Protein AF-A0A3C0CRK2-F1 (afdb_monomer_lite)

Secondary structure (DSSP, 8-state):
-HHHHHHHTT-------TTTHHHHHHHSSS--SEEEE-GGGHHHHHHHS-TTSEEEEHHHHHHHHHS-HHHHHHHHHHGGG--TT-------S-S---

Structure (mmCIF, N/CA/C/O backbone):
data_AF-A0A3C0CRK2-F1
#
_entry.id   AF-A0A3C0CRK2-F1
#
loop_
_atom_site.group_PDB
_atom_site.id
_atom_site.type_symbol
_atom_site.label_atom_id
_atom_site.label_alt_id
_atom_site.label_comp_id
_atom_site.label_asym_id
_atom_site.label_entity_id
_atom_site.label_seq_id
_atom_site.pdbx_PDB_ins_code
_atom_site.Cartn_x
_atom_site.Cartn_y
_atom_site.Cartn_z
_atom_site.occupancy
_atom_site.B_iso_or_equiv
_atom_site.auth_seq_id
_atom_site.auth_comp_id
_atom_site.auth_asym_id
_atom_site.auth_atom_id
_atom_site.pdbx_PDB_model_num
ATOM 1 N N . MET A 1 1 ? 11.396 -8.500 2.018 1.00 82.3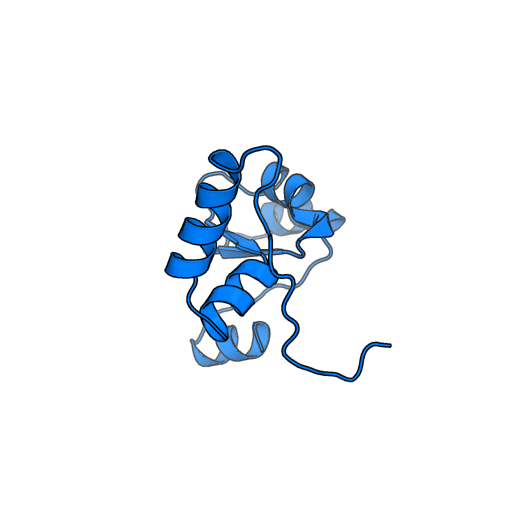1 1 MET A N 1
ATOM 2 C CA . MET A 1 1 ? 10.215 -9.313 1.653 1.00 82.31 1 MET A CA 1
ATOM 3 C C . MET A 1 1 ? 9.693 -8.944 0.276 1.00 82.31 1 MET A C 1
ATOM 5 O O . MET A 1 1 ? 9.848 -9.763 -0.606 1.00 82.31 1 MET A O 1
ATOM 9 N N . THR A 1 2 ? 9.191 -7.728 0.046 1.00 95.12 2 THR A N 1
ATOM 10 C CA . THR A 1 2 ? 8.527 -7.347 -1.219 1.00 95.12 2 THR A CA 1
ATOM 11 C C . THR A 1 2 ? 9.343 -7.611 -2.489 1.00 95.12 2 THR A C 1
ATOM 13 O O . THR A 1 2 ? 8.834 -8.219 -3.418 1.00 95.12 2 THR A O 1
ATOM 16 N N . LEU A 1 3 ? 10.623 -7.218 -2.529 1.00 96.88 3 LEU A N 1
ATOM 17 C CA . LEU A 1 3 ? 11.470 -7.480 -3.703 1.00 96.88 3 LEU A CA 1
ATOM 18 C C . LEU A 1 3 ? 11.711 -8.972 -3.929 1.00 96.88 3 LEU A C 1
ATOM 20 O O . LEU A 1 3 ? 11.695 -9.426 -5.064 1.00 96.88 3 LEU A O 1
ATOM 24 N N . ARG A 1 4 ? 11.922 -9.736 -2.852 1.00 97.00 4 ARG A N 1
ATOM 25 C CA . ARG A 1 4 ? 12.131 -11.181 -2.957 1.00 97.00 4 ARG A CA 1
ATOM 26 C C . ARG A 1 4 ? 10.864 -11.883 -3.439 1.00 97.00 4 ARG A C 1
ATOM 28 O O . ARG A 1 4 ? 10.958 -12.677 -4.358 1.00 97.00 4 ARG A O 1
ATOM 35 N N . ASP A 1 5 ? 9.713 -11.522 -2.881 1.00 96.06 5 ASP A N 1
ATOM 36 C CA . ASP A 1 5 ? 8.406 -12.060 -3.270 1.00 96.06 5 ASP A CA 1
ATOM 37 C C . ASP A 1 5 ? 8.086 -11.778 -4.749 1.00 96.06 5 ASP A C 1
ATOM 39 O O . ASP A 1 5 ? 7.614 -12.656 -5.468 1.00 96.06 5 ASP A O 1
ATOM 43 N N . ALA A 1 6 ? 8.444 -10.590 -5.253 1.00 97.44 6 ALA A N 1
ATOM 44 C CA . ALA A 1 6 ? 8.354 -10.287 -6.680 1.00 97.44 6 ALA A CA 1
ATOM 45 C C . ALA A 1 6 ? 9.231 -11.230 -7.527 1.00 97.44 6 ALA A C 1
ATOM 47 O O . ALA A 1 6 ? 8.752 -11.797 -8.508 1.00 97.44 6 ALA A O 1
ATOM 48 N N . LEU A 1 7 ? 10.491 -11.442 -7.130 1.00 97.69 7 LEU A N 1
ATOM 49 C CA . LEU A 1 7 ? 11.406 -12.347 -7.835 1.00 97.69 7 LEU A CA 1
ATOM 50 C C . LEU A 1 7 ? 10.945 -13.811 -7.773 1.00 97.69 7 LEU A C 1
ATOM 52 O O . LEU A 1 7 ? 11.031 -14.510 -8.779 1.00 97.69 7 LEU A O 1
ATOM 56 N N . ASP A 1 8 ? 10.407 -14.257 -6.635 1.00 97.69 8 ASP A N 1
ATOM 57 C CA . ASP A 1 8 ? 9.838 -15.602 -6.457 1.00 97.69 8 ASP A CA 1
ATOM 58 C C . ASP A 1 8 ? 8.658 -15.869 -7.395 1.00 97.69 8 ASP A C 1
ATOM 60 O O . ASP A 1 8 ? 8.441 -17.000 -7.825 1.00 97.69 8 ASP A O 1
ATOM 64 N N . ASN A 1 9 ? 7.937 -14.814 -7.771 1.00 97.19 9 ASN A N 1
ATOM 65 C CA . ASN A 1 9 ? 6.835 -14.864 -8.725 1.00 97.19 9 ASN A CA 1
ATOM 66 C C . ASN A 1 9 ? 7.263 -14.489 -10.157 1.00 97.19 9 ASN A C 1
ATOM 68 O O . ASN A 1 9 ? 6.420 -14.132 -10.980 1.00 97.19 9 ASN A O 1
ATOM 72 N N . ASN A 1 10 ? 8.563 -14.579 -10.472 1.00 97.12 10 ASN A N 1
ATOM 73 C CA . ASN A 1 10 ? 9.142 -14.272 -11.786 1.00 97.12 10 ASN A CA 1
ATOM 74 C C . ASN A 1 10 ? 8.805 -12.857 -12.301 1.00 97.12 10 ASN A C 1
ATOM 76 O O . ASN A 1 10 ? 8.722 -12.629 -13.510 1.00 97.12 10 ASN A O 1
ATOM 80 N N . ALA A 1 11 ? 8.598 -11.901 -11.393 1.00 97.06 11 ALA A N 1
ATOM 81 C CA . ALA A 1 11 ? 8.350 -10.509 -11.735 1.00 97.06 11 ALA A CA 1
ATOM 82 C C . ALA A 1 11 ? 9.649 -9.694 -11.743 1.00 97.06 11 ALA A C 1
ATOM 84 O O . ALA A 1 11 ? 10.591 -9.953 -10.993 1.00 97.06 11 ALA A O 1
ATOM 85 N N . CYS A 1 12 ? 9.675 -8.645 -12.563 1.00 95.50 12 CYS A N 1
ATOM 86 C CA . CYS A 1 12 ? 10.701 -7.612 -12.484 1.00 95.50 12 CYS A CA 1
ATOM 87 C C . CYS A 1 12 ? 10.287 -6.554 -11.457 1.00 95.50 12 CYS A C 1
ATOM 89 O O . CYS A 1 12 ? 9.140 -6.105 -11.454 1.00 95.50 12 CYS A O 1
ATOM 91 N N . ALA A 1 13 ? 11.230 -6.117 -10.624 1.00 96.50 13 ALA A N 1
ATOM 92 C CA . ALA A 1 13 ? 11.016 -5.038 -9.670 1.00 96.50 13 ALA A CA 1
ATOM 93 C C . ALA A 1 13 ? 12.007 -3.898 -9.920 1.00 96.50 13 ALA A C 1
ATOM 95 O O . ALA A 1 13 ? 13.199 -4.132 -10.110 1.00 96.50 13 ALA A O 1
ATOM 96 N N . LEU A 1 14 ? 11.502 -2.666 -9.887 1.00 96.81 14 LEU A N 1
ATOM 97 C CA . LEU A 1 14 ? 12.292 -1.443 -9.962 1.00 96.81 14 LEU A CA 1
ATOM 98 C C . LEU A 1 14 ? 12.113 -0.670 -8.655 1.00 96.81 14 LEU A C 1
ATOM 100 O O . LEU A 1 14 ? 10.987 -0.463 -8.207 1.00 96.81 14 LEU A O 1
ATOM 104 N N . VAL A 1 15 ? 13.222 -0.246 -8.052 1.00 97.62 15 VAL A N 1
ATOM 105 C CA . VAL A 1 15 ? 13.226 0.549 -6.819 1.00 97.62 15 VAL A CA 1
ATOM 106 C C . VAL A 1 15 ? 13.734 1.939 -7.142 1.00 97.62 15 VAL A C 1
ATOM 108 O O . VAL A 1 15 ? 14.821 2.092 -7.694 1.00 97.62 15 VAL A O 1
ATOM 111 N N . VAL A 1 16 ? 12.950 2.946 -6.778 1.00 97.38 16 VAL A N 1
ATOM 112 C CA . VAL A 1 16 ? 13.269 4.359 -6.980 1.00 97.38 16 VAL A CA 1
ATOM 113 C C . VAL A 1 16 ? 12.857 5.153 -5.750 1.00 97.38 16 VAL A C 1
ATOM 115 O O . VAL A 1 16 ? 12.004 4.710 -4.980 1.00 97.38 16 VAL A O 1
ATOM 118 N N . LYS A 1 17 ? 13.458 6.329 -5.565 1.00 97.69 17 LYS A N 1
ATOM 119 C CA . LYS A 1 17 ? 12.925 7.315 -4.623 1.00 97.69 17 LYS A CA 1
ATOM 120 C C . LYS A 1 17 ? 11.627 7.910 -5.167 1.00 97.69 17 LYS A C 1
ATOM 122 O O . LYS A 1 17 ? 11.416 7.958 -6.380 1.00 97.69 17 LYS A O 1
ATOM 127 N N . GLU A 1 18 ? 10.771 8.389 -4.276 1.00 96.25 18 GLU A N 1
ATOM 128 C CA . GLU A 1 18 ? 9.458 8.942 -4.607 1.00 96.25 18 GLU A CA 1
ATOM 129 C C . GLU A 1 18 ? 9.530 10.182 -5.511 1.00 96.25 18 GLU A C 1
ATOM 131 O O . GLU A 1 18 ? 8.594 10.460 -6.249 1.00 96.25 18 GLU A O 1
ATOM 136 N N . ASP A 1 19 ? 10.634 10.930 -5.488 1.00 96.94 19 ASP A N 1
ATOM 137 C CA . ASP A 1 19 ? 10.900 12.054 -6.394 1.00 96.94 19 ASP A CA 1
ATOM 138 C C . ASP A 1 19 ? 11.393 11.634 -7.787 1.00 96.94 19 ASP A C 1
ATOM 140 O O . ASP A 1 19 ? 11.355 12.441 -8.713 1.00 96.94 19 ASP A O 1
ATOM 144 N N . GLN A 1 20 ? 11.812 10.379 -7.953 1.00 98.00 20 GLN A N 1
ATOM 145 C CA . GLN A 1 20 ? 12.280 9.826 -9.224 1.00 98.00 20 GLN A CA 1
ATOM 146 C C . GLN A 1 20 ? 11.212 8.989 -9.941 1.00 98.00 20 GLN A C 1
ATOM 148 O O . GLN A 1 20 ? 11.431 8.581 -11.082 1.00 98.00 20 GLN A O 1
ATOM 153 N N . LEU A 1 21 ? 10.050 8.746 -9.320 1.00 97.94 21 LEU A N 1
ATOM 154 C CA . LEU A 1 21 ? 8.989 7.902 -9.883 1.00 97.94 21 LEU A CA 1
ATOM 155 C C . LEU A 1 21 ? 8.546 8.373 -11.271 1.00 97.94 21 LEU A C 1
ATOM 157 O O . LEU A 1 21 ? 8.506 7.577 -12.205 1.00 97.94 21 LEU A O 1
ATOM 161 N N . LYS A 1 22 ? 8.268 9.669 -11.429 1.00 96.81 22 LYS A N 1
ATOM 162 C CA . LYS A 1 22 ? 7.827 10.239 -12.707 1.00 96.81 22 LYS A CA 1
ATOM 163 C C . LYS A 1 22 ? 8.835 10.015 -13.836 1.00 96.81 22 LYS A C 1
ATOM 165 O O . LYS A 1 22 ? 8.447 9.661 -14.947 1.00 96.81 22 LYS A O 1
ATOM 170 N N . LEU A 1 23 ? 10.123 10.200 -13.544 1.00 97.50 23 LEU A N 1
ATOM 171 C CA . LEU A 1 23 ? 11.207 9.948 -14.497 1.00 97.50 23 LEU A CA 1
ATOM 172 C C . LEU A 1 23 ? 11.343 8.450 -14.805 1.00 97.50 23 LEU A C 1
ATOM 174 O O . LEU A 1 23 ? 11.551 8.059 -15.951 1.00 97.50 23 LEU A O 1
ATOM 178 N N . ALA A 1 24 ? 11.206 7.594 -13.796 1.00 97.12 24 ALA A N 1
ATOM 179 C CA . ALA A 1 24 ? 11.249 6.150 -13.985 1.00 97.12 24 ALA A CA 1
ATOM 180 C C . ALA A 1 24 ? 10.107 5.673 -14.893 1.00 97.12 24 ALA A C 1
ATOM 182 O O . ALA A 1 24 ? 10.339 4.953 -15.857 1.00 97.12 24 ALA A O 1
ATOM 183 N N . LEU A 1 25 ? 8.881 6.134 -14.644 1.00 96.56 25 LEU A N 1
ATOM 184 C CA . LEU A 1 25 ? 7.718 5.794 -15.461 1.00 96.56 25 LEU A CA 1
ATOM 185 C C . LEU A 1 25 ? 7.856 6.284 -16.908 1.00 96.56 25 LEU A C 1
ATOM 187 O O . LEU A 1 25 ? 7.485 5.552 -17.818 1.00 96.56 2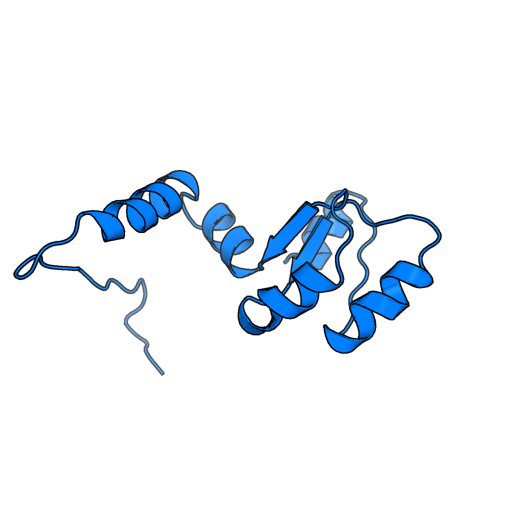5 LEU A O 1
ATOM 191 N N . SER A 1 26 ? 8.425 7.474 -17.140 1.00 95.94 26 SER A N 1
ATOM 192 C CA . SER A 1 26 ? 8.613 8.000 -18.501 1.00 95.94 26 SER A CA 1
ATOM 193 C C . SER A 1 26 ? 9.725 7.307 -19.292 1.00 95.94 26 SER A C 1
ATOM 195 O O . SER A 1 26 ? 9.739 7.380 -20.519 1.00 95.94 26 SER A O 1
ATOM 197 N N . THR A 1 27 ? 10.661 6.648 -18.606 1.00 96.06 27 THR A N 1
ATOM 198 C CA . THR A 1 27 ? 11.785 5.929 -19.229 1.00 96.06 27 THR A CA 1
ATOM 199 C C . THR A 1 27 ? 11.522 4.435 -19.387 1.00 96.06 27 THR A C 1
ATOM 201 O O . THR A 1 27 ? 12.169 3.777 -20.205 1.00 96.06 27 THR A O 1
ATOM 204 N N . LEU A 1 28 ? 10.553 3.885 -18.653 1.00 94.06 28 LEU A N 1
ATOM 205 C CA . LEU A 1 28 ? 10.095 2.518 -18.844 1.00 94.06 28 LEU A CA 1
ATOM 206 C C . LEU A 1 28 ? 9.365 2.384 -20.187 1.00 94.06 28 LEU A C 1
ATOM 208 O O . LEU A 1 28 ? 8.401 3.087 -20.468 1.00 94.06 28 LEU A O 1
ATOM 212 N N . GLY A 1 29 ? 9.762 1.400 -20.998 1.00 91.31 29 GLY A N 1
ATOM 213 C CA . GLY A 1 29 ? 9.070 1.088 -22.258 1.00 91.31 29 GLY A CA 1
ATOM 214 C C . GLY A 1 29 ? 7.639 0.559 -22.077 1.00 91.31 29 GLY A C 1
ATOM 215 O O . GLY A 1 29 ? 6.897 0.434 -23.049 1.00 91.31 29 GLY A O 1
ATOM 216 N N . LYS A 1 30 ? 7.245 0.223 -20.843 1.00 93.69 30 LYS A N 1
ATOM 217 C CA . LYS A 1 30 ? 5.899 -0.218 -20.477 1.00 93.69 30 LYS A CA 1
ATOM 218 C C . LYS A 1 30 ? 5.610 0.145 -19.023 1.00 93.69 30 LYS A C 1
ATOM 220 O O . LYS A 1 30 ? 6.453 -0.085 -18.158 1.00 93.69 30 LYS A O 1
ATOM 225 N N . ASN A 1 31 ? 4.396 0.624 -18.757 1.00 95.69 31 ASN A N 1
ATOM 226 C CA . ASN A 1 31 ? 3.933 0.876 -17.395 1.00 95.69 31 ASN A CA 1
ATOM 227 C C . ASN A 1 31 ? 4.016 -0.396 -16.525 1.00 95.69 31 ASN A C 1
ATOM 229 O O . ASN A 1 31 ? 3.692 -1.494 -17.002 1.00 95.69 31 ASN A O 1
ATOM 233 N N . PRO A 1 32 ? 4.415 -0.273 -15.245 1.00 97.12 32 PRO A N 1
ATOM 234 C CA . PRO A 1 32 ? 4.366 -1.388 -14.312 1.00 97.12 32 PRO A CA 1
ATOM 235 C C . PRO A 1 32 ? 2.915 -1.798 -14.035 1.00 97.12 32 PRO A C 1
ATOM 237 O O . PRO A 1 32 ? 1.983 -1.011 -14.162 1.00 97.12 32 PRO A O 1
ATOM 240 N N . ARG A 1 33 ? 2.711 -3.049 -13.609 1.00 97.44 33 ARG A N 1
ATOM 241 C CA . ARG A 1 33 ? 1.387 -3.549 -13.195 1.00 97.44 33 ARG A CA 1
ATOM 242 C C . ARG A 1 33 ? 0.948 -2.969 -11.844 1.00 97.44 33 ARG A C 1
ATOM 244 O O . ARG A 1 33 ? -0.247 -2.815 -11.610 1.00 97.44 33 ARG A O 1
ATOM 251 N N . LEU A 1 34 ? 1.911 -2.718 -10.956 1.00 98.12 34 LEU A N 1
ATOM 252 C CA . LEU A 1 34 ? 1.698 -2.316 -9.571 1.00 98.12 34 LEU A CA 1
ATOM 253 C C . LEU A 1 34 ? 2.820 -1.378 -9.113 1.00 98.12 34 LEU A C 1
ATOM 255 O O . LEU A 1 34 ? 3.996 -1.691 -9.299 1.00 98.12 34 LEU A O 1
ATOM 259 N N . VAL A 1 35 ? 2.448 -0.280 -8.463 1.00 98.31 35 VAL A N 1
ATOM 260 C CA . VAL A 1 35 ? 3.342 0.599 -7.703 1.00 98.31 35 VAL A CA 1
ATOM 261 C C . VAL A 1 35 ? 3.100 0.374 -6.210 1.00 98.31 35 VAL A C 1
ATOM 263 O O . VAL A 1 35 ? 1.957 0.322 -5.753 1.00 98.31 35 VAL A O 1
ATOM 266 N N . ILE A 1 36 ? 4.183 0.217 -5.447 1.00 98.31 36 ILE A N 1
ATOM 267 C CA . ILE A 1 36 ? 4.151 0.051 -3.989 1.00 98.31 36 ILE A CA 1
ATOM 268 C C . ILE A 1 36 ? 4.948 1.198 -3.373 1.00 98.31 36 ILE A C 1
ATOM 270 O O . ILE A 1 36 ? 6.113 1.380 -3.721 1.00 98.31 36 ILE A O 1
ATOM 274 N N . THR A 1 37 ? 4.336 1.956 -2.464 1.00 98.19 37 THR A N 1
ATOM 275 C CA . THR A 1 37 ? 4.948 3.151 -1.858 1.00 98.19 37 THR A CA 1
ATOM 276 C C . THR A 1 37 ? 4.925 3.138 -0.327 1.00 98.19 37 THR A C 1
ATOM 278 O O . THR A 1 37 ? 4.195 2.368 0.305 1.00 98.19 37 THR A O 1
ATOM 281 N N . ASP A 1 38 ? 5.735 3.993 0.295 1.00 97.31 38 ASP A N 1
ATOM 282 C CA . ASP A 1 38 ? 5.605 4.289 1.721 1.00 97.31 38 ASP A CA 1
ATOM 283 C C . ASP A 1 38 ? 4.330 5.100 1.994 1.00 97.31 38 ASP A C 1
ATOM 285 O O . ASP A 1 38 ? 3.883 5.894 1.164 1.00 97.31 38 ASP A O 1
ATOM 289 N N . SER A 1 39 ? 3.745 4.926 3.182 1.00 94.94 39 SER A N 1
ATOM 290 C CA . SER A 1 39 ? 2.513 5.641 3.551 1.00 94.94 39 SER A CA 1
ATOM 291 C C . SER A 1 39 ? 2.724 7.156 3.610 1.00 94.94 39 SER A C 1
ATOM 293 O O . SER A 1 39 ? 1.802 7.910 3.314 1.00 94.94 39 SER A O 1
ATOM 295 N N . GLN A 1 40 ? 3.934 7.610 3.947 1.00 95.88 40 GLN A N 1
ATOM 296 C CA . GLN A 1 40 ? 4.268 9.034 4.029 1.00 95.88 40 GLN A CA 1
ATOM 297 C C . GLN A 1 40 ? 4.364 9.701 2.649 1.00 95.88 40 GLN A C 1
ATOM 299 O O . GLN A 1 40 ? 4.164 10.907 2.537 1.00 95.88 40 GLN A O 1
ATOM 304 N N . ALA A 1 41 ? 4.633 8.929 1.592 1.00 97.62 41 ALA A N 1
ATOM 305 C CA . ALA A 1 41 ? 4.761 9.428 0.222 1.00 97.62 41 ALA A CA 1
ATOM 306 C C . ALA A 1 41 ? 3.503 9.185 -0.635 1.00 97.62 41 ALA A C 1
ATOM 308 O O . ALA A 1 41 ? 3.520 9.476 -1.833 1.00 97.62 41 ALA A O 1
ATOM 309 N N . PHE A 1 42 ? 2.419 8.660 -0.047 1.00 96.88 42 PHE A N 1
ATOM 310 C CA . PHE A 1 42 ? 1.258 8.146 -0.780 1.00 96.88 42 PHE A CA 1
ATOM 311 C C . PHE A 1 42 ? 0.672 9.163 -1.764 1.00 96.88 42 PHE A C 1
ATOM 313 O O . PHE A 1 42 ? 0.575 8.862 -2.946 1.00 96.88 42 PHE A O 1
ATOM 320 N N . SER A 1 43 ? 0.362 10.384 -1.316 1.00 97.06 43 SER A N 1
ATOM 321 C CA . SER A 1 43 ? -0.271 11.407 -2.166 1.00 97.06 43 SER A CA 1
ATOM 322 C C . SER A 1 43 ? 0.612 11.871 -3.326 1.00 97.06 43 SER A C 1
ATOM 324 O O . SER A 1 43 ? 0.108 12.169 -4.404 1.00 97.06 43 SER A O 1
ATOM 326 N N . LYS A 1 44 ? 1.934 11.941 -3.121 1.00 97.12 44 LYS A N 1
ATOM 327 C CA . LYS A 1 44 ? 2.882 12.329 -4.176 1.00 97.12 44 LYS A CA 1
ATOM 328 C C . LYS A 1 44 ? 2.972 11.241 -5.243 1.00 97.12 44 LYS A C 1
ATOM 330 O O . LYS A 1 44 ? 2.901 11.534 -6.429 1.00 97.12 44 LYS A O 1
ATOM 335 N N . VAL A 1 45 ? 3.102 9.991 -4.805 1.00 98.19 45 VAL A N 1
ATOM 336 C CA . VAL A 1 45 ? 3.189 8.834 -5.700 1.00 98.19 45 VAL A CA 1
ATOM 337 C C . VAL A 1 45 ? 1.866 8.615 -6.437 1.00 98.19 45 VAL A C 1
ATOM 339 O O . VAL A 1 45 ? 1.901 8.340 -7.631 1.00 98.19 45 VAL A O 1
ATOM 342 N N . ASP A 1 46 ? 0.720 8.823 -5.782 1.00 98.06 46 ASP A N 1
ATOM 343 C CA . ASP A 1 46 ? -0.608 8.778 -6.414 1.00 98.06 46 ASP A CA 1
ATOM 344 C C . ASP A 1 46 ? -0.716 9.773 -7.576 1.00 98.06 46 ASP A C 1
ATOM 346 O O . ASP A 1 46 ? -1.130 9.410 -8.672 1.00 98.06 46 ASP A O 1
ATOM 350 N N . ALA A 1 47 ? -0.256 11.011 -7.366 1.00 97.88 47 ALA A N 1
ATOM 351 C CA . ALA A 1 47 ? -0.289 12.051 -8.391 1.00 97.88 47 ALA A CA 1
ATOM 352 C C . ALA A 1 47 ? 0.588 11.730 -9.617 1.00 97.88 47 ALA A C 1
ATOM 354 O O . ALA A 1 47 ? 0.235 12.106 -10.736 1.00 97.88 47 ALA A O 1
ATOM 355 N N . ASP A 1 48 ? 1.718 11.047 -9.414 1.00 97.62 48 ASP A N 1
ATOM 356 C CA . ASP A 1 48 ? 2.644 10.662 -10.485 1.00 97.62 48 ASP A CA 1
ATOM 357 C C . ASP A 1 48 ? 2.298 9.304 -11.134 1.00 97.62 48 ASP A C 1
ATOM 359 O O . ASP A 1 48 ? 2.820 8.991 -12.208 1.00 97.62 48 ASP A O 1
ATOM 363 N N . THR A 1 49 ? 1.427 8.494 -10.521 1.00 98.00 49 THR A N 1
ATOM 364 C CA . THR A 1 49 ? 1.066 7.155 -11.012 1.00 98.00 49 THR A CA 1
ATOM 365 C C . THR A 1 49 ? -0.084 7.230 -12.029 1.00 98.00 49 THR A C 1
ATOM 367 O O . THR A 1 49 ? -1.143 7.781 -11.730 1.00 98.00 49 THR A O 1
ATOM 370 N N . PRO A 1 50 ? 0.068 6.662 -13.242 1.00 97.00 50 PRO A N 1
ATOM 371 C CA . PRO A 1 50 ? -1.009 6.598 -14.224 1.00 97.00 50 PRO A CA 1
ATOM 372 C C . PRO A 1 50 ? -2.251 5.876 -13.684 1.00 97.00 50 PRO A C 1
ATOM 374 O O . PRO A 1 50 ? -2.141 4.877 -12.979 1.00 97.00 50 PRO A O 1
ATOM 377 N N . LYS A 1 51 ? -3.448 6.340 -14.062 1.00 95.81 51 LYS A N 1
ATOM 378 C CA . LYS A 1 51 ? -4.729 5.806 -13.548 1.00 95.81 51 LYS A CA 1
ATOM 379 C C . LYS A 1 51 ? -4.987 4.333 -13.889 1.00 95.81 51 LYS A C 1
ATOM 381 O O . LYS A 1 51 ? -5.816 3.698 -13.245 1.00 95.81 51 LYS A O 1
ATOM 386 N N . ASP A 1 52 ? -4.335 3.811 -14.924 1.00 95.75 52 ASP A N 1
ATOM 387 C CA . ASP A 1 52 ? -4.397 2.409 -15.347 1.00 95.75 52 ASP A CA 1
ATOM 388 C C . ASP A 1 52 ? -3.432 1.497 -14.566 1.00 95.75 52 ASP A C 1
ATOM 390 O O . ASP A 1 52 ? -3.534 0.270 -14.649 1.00 95.75 52 ASP A O 1
ATOM 394 N N . VAL A 1 53 ? -2.516 2.076 -13.784 1.00 97.94 53 VAL A N 1
ATOM 395 C CA . VAL A 1 53 ? -1.557 1.355 -12.944 1.00 97.94 53 VAL A CA 1
ATOM 396 C C . VAL A 1 53 ? -2.135 1.192 -11.543 1.00 97.94 53 VAL A C 1
ATOM 398 O O . VAL A 1 53 ? -2.559 2.151 -10.904 1.00 97.94 53 VAL A O 1
ATOM 401 N N . SER A 1 54 ? -2.142 -0.041 -11.031 1.00 98.31 54 SER A N 1
ATOM 402 C CA . SER A 1 54 ? -2.561 -0.278 -9.647 1.00 98.31 54 SER A CA 1
ATOM 403 C C . SER A 1 54 ? -1.544 0.317 -8.674 1.00 98.31 54 SER A C 1
ATOM 405 O O . SER A 1 54 ? -0.338 0.197 -8.890 1.00 98.31 54 SER A O 1
ATOM 407 N N . MET A 1 55 ? -2.015 0.889 -7.567 1.00 98.19 55 MET A N 1
ATOM 408 C CA . MET A 1 55 ? -1.153 1.432 -6.517 1.00 98.19 55 MET A CA 1
ATOM 409 C C . MET A 1 55 ? -1.573 0.923 -5.136 1.00 98.19 55 MET A C 1
ATOM 411 O O . MET A 1 55 ? -2.758 0.768 -4.848 1.00 98.19 55 MET A O 1
ATOM 415 N N . THR A 1 56 ? -0.595 0.662 -4.272 1.00 97.81 56 THR A N 1
ATOM 416 C CA . THR A 1 56 ? -0.804 0.346 -2.853 1.00 97.81 56 THR A CA 1
ATOM 417 C C . THR A 1 56 ? 0.367 0.855 -2.013 1.00 97.81 56 THR A C 1
ATOM 419 O O . THR A 1 56 ? 1.403 1.253 -2.544 1.00 97.81 56 THR A O 1
ATOM 422 N N . SER A 1 57 ? 0.243 0.812 -0.688 1.00 97.69 57 SER A N 1
ATOM 423 C CA . SER A 1 57 ? 1.355 1.067 0.230 1.00 97.69 57 SER A CA 1
ATOM 424 C C . SER A 1 57 ? 1.924 -0.215 0.843 1.00 97.69 57 SER A C 1
ATOM 426 O O . SER A 1 57 ? 1.262 -1.260 0.876 1.00 97.69 57 SER A O 1
ATOM 428 N N . PHE A 1 58 ? 3.127 -0.123 1.418 1.00 97.19 58 PHE A N 1
ATOM 429 C CA . PHE A 1 58 ? 3.690 -1.188 2.256 1.00 97.19 58 PHE A CA 1
ATOM 430 C C . PHE A 1 58 ? 2.823 -1.498 3.484 1.00 97.19 58 PHE A C 1
ATOM 432 O O . PHE A 1 58 ? 2.731 -2.659 3.878 1.00 97.19 58 PHE A O 1
ATOM 439 N N . SER A 1 59 ? 2.159 -0.496 4.070 1.00 96.00 59 SER A N 1
ATOM 440 C CA . SER A 1 59 ? 1.270 -0.692 5.224 1.00 96.00 59 SER A CA 1
ATOM 441 C C . SER A 1 59 ? 0.045 -1.535 4.868 1.00 96.00 59 SER A C 1
ATOM 443 O O . SER A 1 59 ? -0.272 -2.466 5.603 1.00 96.00 59 SER A O 1
ATOM 445 N N . ILE A 1 60 ? -0.580 -1.300 3.710 1.00 96.62 60 ILE A N 1
ATOM 446 C CA . ILE A 1 60 ? -1.710 -2.109 3.228 1.00 96.62 60 ILE A CA 1
ATOM 447 C C . ILE A 1 60 ? -1.266 -3.536 2.883 1.00 96.62 60 ILE A C 1
ATOM 449 O O . ILE A 1 60 ? -1.957 -4.496 3.230 1.00 96.62 60 ILE A O 1
ATOM 453 N N . LEU A 1 61 ? -0.088 -3.703 2.267 1.00 96.50 61 LEU A N 1
ATOM 454 C CA . LEU A 1 61 ? 0.471 -5.038 2.028 1.00 96.50 61 LEU A CA 1
ATOM 455 C C . LEU A 1 61 ? 0.722 -5.787 3.338 1.00 96.50 61 LEU A C 1
ATOM 457 O O . LEU A 1 61 ? 0.366 -6.956 3.445 1.00 96.50 61 LEU A O 1
ATOM 461 N N . MET A 1 62 ? 1.291 -5.121 4.344 1.00 95.19 62 MET A N 1
ATOM 462 C CA . MET A 1 62 ? 1.556 -5.730 5.647 1.00 95.19 62 MET A CA 1
ATOM 463 C C . MET A 1 62 ? 0.265 -6.073 6.394 1.00 95.19 62 MET A C 1
ATOM 465 O O . MET A 1 62 ? 0.179 -7.144 6.988 1.00 95.19 62 MET A O 1
ATOM 469 N N . ALA A 1 63 ? -0.743 -5.200 6.322 1.00 96.06 63 ALA A N 1
ATOM 470 C CA . ALA A 1 63 ? -2.064 -5.433 6.893 1.00 96.06 63 ALA A CA 1
ATOM 471 C C . ALA A 1 63 ? -2.708 -6.696 6.301 1.00 96.06 63 ALA A C 1
ATOM 473 O O . ALA A 1 63 ? -3.208 -7.538 7.040 1.00 96.06 63 ALA A O 1
ATOM 474 N N . ARG A 1 64 ? -2.608 -6.892 4.981 1.00 95.94 64 ARG A N 1
ATOM 475 C CA . ARG A 1 64 ? -3.066 -8.127 4.328 1.00 95.94 64 ARG A CA 1
ATOM 476 C C . ARG A 1 64 ? -2.191 -9.341 4.643 1.00 95.94 64 ARG A C 1
ATOM 478 O O . ARG A 1 64 ? -2.706 -10.446 4.742 1.00 95.94 64 ARG A O 1
ATOM 485 N N . TYR A 1 65 ? -0.878 -9.155 4.746 1.00 95.31 65 TYR A N 1
ATOM 486 C CA . TYR A 1 65 ? 0.068 -10.254 4.945 1.00 95.31 65 TYR A CA 1
ATOM 487 C C . TYR A 1 65 ? 0.035 -10.813 6.375 1.00 95.31 65 TYR A C 1
ATOM 489 O O . TYR A 1 65 ? 0.189 -12.015 6.565 1.00 95.31 65 TYR A O 1
ATOM 497 N N . LYS A 1 66 ? -0.149 -9.952 7.384 1.00 94.06 66 LYS A N 1
ATOM 498 C CA . LYS A 1 66 ? -0.120 -10.330 8.809 1.00 94.06 66 LYS A CA 1
ATOM 499 C C . LYS A 1 66 ? -1.485 -10.320 9.495 1.00 94.06 66 LYS A C 1
ATOM 501 O O . LYS A 1 66 ? -1.545 -10.591 10.690 1.00 94.06 66 LYS A O 1
ATOM 506 N N . GLY A 1 67 ? -2.557 -9.976 8.791 1.00 94.38 67 GLY A N 1
ATOM 507 C CA . GLY A 1 67 ? -3.876 -9.822 9.391 1.00 94.38 67 GLY A CA 1
ATOM 508 C C . GLY A 1 67 ? -5.004 -9.978 8.383 1.00 94.38 67 GLY A C 1
ATOM 509 O O . GLY A 1 67 ? -4.823 -10.545 7.308 1.00 94.38 67 GLY A O 1
ATOM 510 N N . ASP A 1 68 ? -6.176 -9.466 8.749 1.00 95.69 68 ASP A N 1
ATOM 511 C CA . ASP A 1 68 ? -7.359 -9.469 7.897 1.00 95.69 68 ASP A CA 1
ATOM 512 C C . ASP A 1 68 ? -7.626 -8.061 7.364 1.00 95.69 68 ASP A C 1
ATOM 514 O O . ASP A 1 68 ? -8.190 -7.203 8.046 1.00 95.69 68 ASP A O 1
ATOM 518 N N . LEU A 1 69 ? -7.220 -7.825 6.113 1.00 96.62 69 LEU A N 1
ATOM 519 C CA . LEU A 1 69 ? -7.439 -6.541 5.451 1.00 96.62 69 LEU A CA 1
ATOM 520 C C . LEU A 1 69 ? -8.930 -6.174 5.383 1.00 96.62 69 LEU A C 1
ATOM 522 O O . LEU A 1 69 ? -9.254 -4.991 5.482 1.00 96.62 69 LEU A O 1
ATOM 526 N N . THR A 1 70 ? -9.827 -7.154 5.239 1.00 97.12 70 THR A N 1
ATOM 527 C CA . THR A 1 70 ? -11.275 -6.901 5.184 1.00 97.12 70 THR A CA 1
ATOM 528 C C . THR A 1 70 ? -11.755 -6.369 6.529 1.00 97.12 70 THR A C 1
ATOM 530 O O . THR A 1 70 ? -12.310 -5.270 6.579 1.00 97.12 70 THR A O 1
ATOM 533 N N . GLY A 1 71 ? -11.432 -7.072 7.619 1.00 97.56 71 GLY A N 1
ATOM 534 C CA . GLY A 1 71 ? -11.735 -6.635 8.980 1.00 97.56 71 GLY A CA 1
ATOM 535 C C . GLY A 1 71 ? -11.131 -5.269 9.327 1.00 97.56 71 GLY A C 1
ATOM 536 O O . GLY A 1 71 ? -11.797 -4.438 9.943 1.00 97.56 71 GLY A O 1
ATOM 537 N N . PHE A 1 72 ? -9.910 -4.965 8.871 1.00 96.88 72 PHE A N 1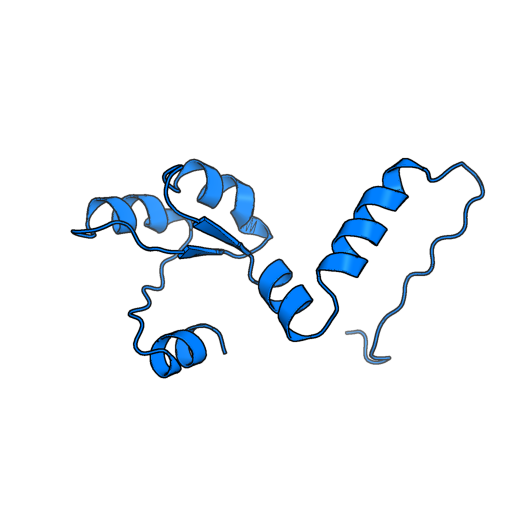
ATOM 538 C CA . PHE A 1 72 ? -9.314 -3.636 9.068 1.00 96.88 72 PHE A CA 1
ATOM 539 C C . PHE A 1 72 ? -10.061 -2.528 8.318 1.00 96.88 72 PHE A C 1
ATOM 541 O O . PHE A 1 72 ? -10.263 -1.443 8.867 1.00 96.88 72 PHE A O 1
ATOM 548 N N . VAL A 1 73 ? -10.504 -2.782 7.083 1.00 97.06 73 VAL A N 1
ATOM 549 C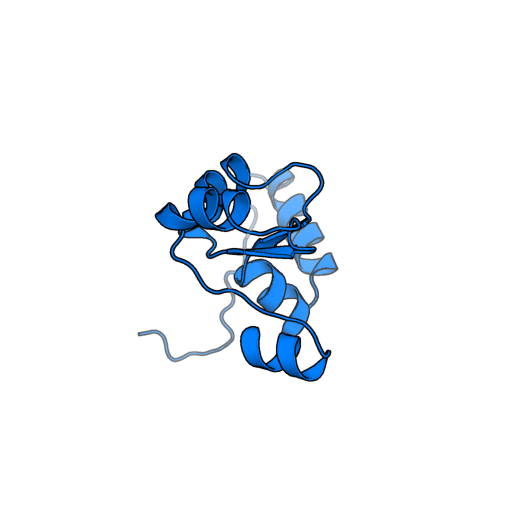 CA . VAL A 1 73 ? -11.305 -1.823 6.304 1.00 97.06 73 VAL A CA 1
ATOM 550 C C . VAL A 1 73 ? -12.672 -1.598 6.952 1.00 97.06 73 VAL A C 1
ATOM 552 O O . VAL A 1 73 ? -13.140 -0.459 7.017 1.00 97.06 73 VAL A O 1
ATOM 555 N N . GLU A 1 74 ? -13.312 -2.653 7.449 1.00 97.19 74 GLU A N 1
ATOM 556 C CA . GLU A 1 74 ? -14.575 -2.558 8.187 1.00 97.19 74 GLU A CA 1
ATOM 557 C C . GLU A 1 74 ? -14.412 -1.769 9.490 1.00 97.19 74 GLU A C 1
ATOM 559 O O . GLU A 1 74 ? -15.170 -0.825 9.732 1.00 97.19 74 GLU A O 1
ATOM 564 N N . GLY A 1 75 ? -13.371 -2.064 10.273 1.00 96.25 75 GLY A N 1
ATOM 565 C CA . GLY A 1 75 ? -13.036 -1.321 11.489 1.00 96.25 75 GLY A CA 1
ATOM 566 C C . GLY A 1 75 ? -12.769 0.163 11.217 1.00 96.25 75 GLY A C 1
ATOM 567 O O . GLY A 1 75 ? -13.306 1.027 11.909 1.00 96.25 75 GLY A O 1
ATOM 568 N N . ALA A 1 76 ? -12.028 0.483 10.152 1.00 96.38 76 ALA A N 1
ATOM 569 C CA . ALA A 1 76 ? -11.794 1.868 9.742 1.00 96.38 76 ALA A CA 1
ATOM 570 C C . ALA A 1 76 ? -13.092 2.589 9.334 1.00 96.38 76 ALA A C 1
ATOM 572 O 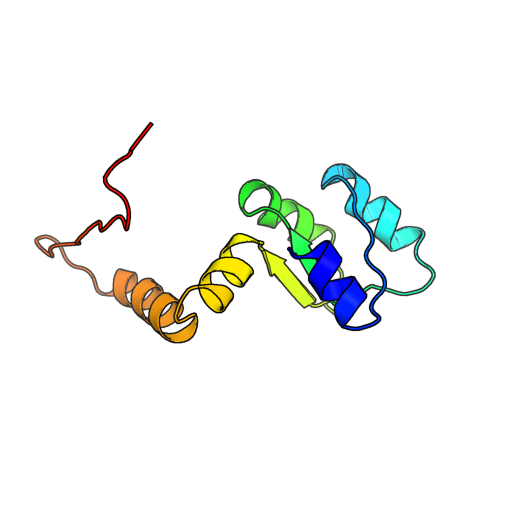O . ALA A 1 76 ? -13.254 3.779 9.605 1.00 96.38 76 ALA A O 1
ATOM 573 N N . ARG A 1 77 ? -14.049 1.888 8.708 1.00 97.31 77 ARG A N 1
ATOM 574 C CA . ARG A 1 77 ? -15.371 2.452 8.377 1.00 97.31 77 ARG A CA 1
ATOM 575 C C . ARG A 1 77 ? -16.215 2.712 9.624 1.00 97.31 77 ARG A C 1
ATOM 577 O O . ARG A 1 77 ? -16.902 3.733 9.661 1.00 97.31 77 ARG A O 1
ATOM 584 N N . ALA A 1 78 ? -16.133 1.845 10.634 1.00 96.75 78 ALA A N 1
ATOM 585 C CA . ALA A 1 78 ? -16.856 1.991 11.900 1.00 96.75 78 ALA A CA 1
ATOM 586 C C . ALA A 1 78 ? -16.453 3.253 12.686 1.00 96.75 78 ALA A C 1
ATOM 588 O O . ALA A 1 78 ? -17.253 3.777 13.460 1.00 96.75 78 ALA A O 1
ATOM 589 N N . LEU A 1 79 ? -15.267 3.819 12.425 1.00 96.31 79 LEU A N 1
ATOM 590 C CA . LEU A 1 79 ? -14.855 5.101 13.013 1.00 96.31 79 LEU A CA 1
ATOM 591 C C . LEU A 1 79 ? -15.850 6.234 12.716 1.00 96.31 79 LEU A C 1
ATOM 593 O O . LEU A 1 79 ? -16.010 7.137 13.531 1.00 96.31 79 LEU A O 1
ATOM 597 N N . LYS A 1 80 ? -16.565 6.175 11.583 1.00 96.62 80 LYS A N 1
ATOM 598 C CA . LYS A 1 80 ? -17.572 7.182 11.207 1.00 96.62 80 LYS A CA 1
ATOM 599 C C . LYS A 1 80 ? -18.830 7.154 12.077 1.00 96.62 80 LYS A C 1
ATOM 601 O O . LYS A 1 80 ? -19.588 8.118 12.047 1.00 96.62 80 LYS A O 1
ATOM 606 N N . SER A 1 81 ? -19.085 6.059 12.795 1.00 96.88 81 SER A N 1
ATOM 607 C CA . SER A 1 81 ? -20.255 5.915 13.670 1.00 96.88 81 SER A CA 1
ATOM 608 C C . SER A 1 81 ? -19.966 6.192 15.144 1.00 96.88 81 SER A C 1
ATOM 610 O O . SER A 1 81 ? -20.898 6.121 15.943 1.00 96.88 81 SER A O 1
ATOM 612 N N . LEU A 1 82 ? -18.710 6.488 15.501 1.00 97.56 82 LEU A N 1
ATOM 613 C CA . LEU A 1 82 ? -18.333 6.784 16.881 1.00 97.56 82 LEU A CA 1
ATOM 614 C C . LEU A 1 82 ? -19.028 8.052 17.385 1.00 97.56 82 LEU A C 1
ATOM 616 O O . LEU A 1 82 ? -19.164 9.043 16.662 1.00 97.56 82 LEU A O 1
ATOM 620 N N . LYS A 1 83 ? -19.443 8.008 18.647 1.00 97.94 83 LYS A N 1
ATOM 621 C CA . LYS A 1 83 ? -20.077 9.107 19.373 1.00 97.94 83 LYS A CA 1
ATOM 622 C C . LYS A 1 83 ? -19.228 9.515 20.567 1.00 97.94 83 LYS A C 1
ATOM 624 O O . LYS A 1 83 ? -18.343 8.791 21.019 1.00 97.94 83 LYS A O 1
ATOM 629 N N . GLU A 1 84 ? -19.524 10.692 21.099 1.00 97.31 84 GLU A N 1
ATOM 630 C CA . GLU A 1 84 ? -18.951 11.122 22.367 1.00 97.31 84 GLU A CA 1
ATOM 631 C C . GLU A 1 84 ? -19.260 10.097 23.471 1.00 97.31 84 GLU A C 1
ATOM 633 O O . GLU A 1 84 ? -20.387 9.617 23.591 1.00 97.31 84 GLU A O 1
ATOM 638 N N . GLY A 1 85 ? -18.239 9.738 24.251 1.00 97.31 85 GLY A N 1
ATOM 639 C CA . GLY A 1 85 ? -18.328 8.712 25.293 1.00 97.31 85 GLY A CA 1
ATOM 640 C C . GLY A 1 85 ? -18.040 7.278 24.829 1.00 97.31 85 GLY A C 1
ATOM 641 O O . GLY A 1 85 ? -17.855 6.408 25.685 1.00 97.31 85 GLY A O 1
ATOM 642 N N . ASP A 1 86 ? -17.937 7.016 23.521 1.00 97.88 86 ASP A N 1
ATOM 643 C CA . ASP A 1 86 ? -17.516 5.702 23.026 1.00 97.88 86 ASP A CA 1
ATOM 644 C C . ASP A 1 86 ? -16.060 5.406 23.409 1.00 97.88 86 ASP A C 1
ATOM 646 O O . ASP A 1 86 ? -15.193 6.282 23.455 1.00 97.88 86 ASP A O 1
ATOM 650 N N . ARG A 1 87 ? -15.777 4.129 23.682 1.00 96.62 87 ARG A N 1
ATOM 651 C CA . ARG A 1 87 ? -14.445 3.667 24.087 1.00 96.62 87 ARG A CA 1
ATOM 652 C C . ARG A 1 87 ? -13.729 3.028 22.909 1.00 96.62 87 ARG A C 1
ATOM 654 O O . ARG A 1 87 ? -14.244 2.091 22.305 1.00 96.62 87 ARG A O 1
ATOM 661 N N . VAL A 1 88 ? -12.512 3.490 22.641 1.00 96.00 88 VAL A N 1
ATOM 662 C CA . VAL A 1 88 ? -11.619 2.922 21.626 1.00 96.00 88 VAL A CA 1
ATOM 663 C C . VAL A 1 88 ? -10.471 2.210 22.330 1.00 96.00 88 VAL A C 1
ATOM 665 O O . VAL A 1 88 ? -9.768 2.809 23.141 1.00 96.00 88 VAL A O 1
ATOM 668 N N . LEU A 1 89 ? -10.279 0.928 22.024 1.00 95.44 89 LEU A N 1
ATOM 669 C CA . LEU A 1 89 ? -9.117 0.176 22.486 1.00 95.44 89 LEU A CA 1
ATOM 670 C C . LEU A 1 89 ? -7.947 0.407 21.528 1.00 95.44 89 LEU A C 1
ATOM 672 O O . LEU A 1 89 ? -8.040 0.076 20.348 1.00 95.44 89 LEU A O 1
ATOM 676 N N . ILE A 1 90 ? -6.830 0.903 22.055 1.00 94.50 90 ILE A N 1
ATOM 677 C CA . ILE A 1 90 ? -5.537 0.865 21.371 1.00 94.50 90 ILE A CA 1
ATOM 678 C C . ILE A 1 90 ? -4.806 -0.381 21.866 1.00 94.50 90 ILE A C 1
ATOM 680 O O . ILE A 1 90 ? -4.557 -0.520 23.062 1.00 94.50 90 ILE A O 1
ATOM 684 N N . SER A 1 91 ? -4.530 -1.318 20.960 1.00 92.69 91 SER A N 1
ATOM 685 C CA . SER A 1 91 ? -3.904 -2.602 21.280 1.00 92.69 91 SER A CA 1
ATOM 686 C C . SER A 1 91 ? -2.607 -2.766 20.501 1.00 92.69 91 SER A C 1
ATOM 688 O O . SER A 1 91 ? -2.572 -2.558 19.289 1.00 92.69 91 SER A O 1
ATOM 690 N N . GLU A 1 92 ? -1.550 -3.163 21.204 1.00 91.88 92 GLU A N 1
ATOM 691 C CA . GLU A 1 92 ? -0.225 -3.384 20.638 1.00 91.88 92 GLU A CA 1
ATOM 692 C C . GLU A 1 92 ? 0.206 -4.827 20.883 1.00 91.88 92 GLU A C 1
ATOM 694 O O . GLU A 1 92 ? 0.080 -5.359 21.984 1.00 91.88 92 GLU A O 1
ATOM 699 N N . GLY A 1 93 ? 0.720 -5.478 19.839 1.00 88.31 93 GLY A N 1
ATOM 700 C CA . GLY A 1 93 ? 1.111 -6.890 19.893 1.00 88.31 93 GLY A CA 1
ATOM 701 C C . GLY A 1 93 ? 2.439 -7.164 20.608 1.00 88.31 93 GLY A C 1
ATOM 702 O O . GLY A 1 93 ? 2.882 -8.309 20.631 1.00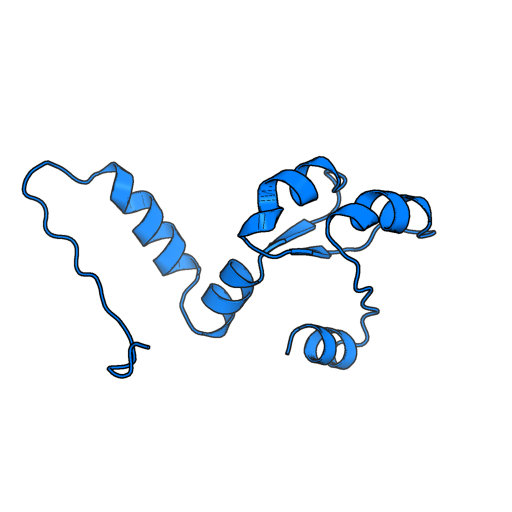 88.31 93 GLY A O 1
ATOM 703 N N . CYS A 1 94 ? 3.110 -6.141 21.144 1.00 88.12 94 CYS A N 1
ATOM 704 C CA . CYS A 1 94 ? 4.387 -6.268 21.843 1.00 88.12 94 CYS A CA 1
ATOM 705 C C . CYS A 1 94 ? 4.482 -5.227 22.961 1.00 88.12 94 CYS A C 1
ATOM 707 O O . CYS A 1 94 ? 4.103 -4.079 22.771 1.00 88.12 94 CYS A O 1
ATOM 709 N N . THR A 1 95 ? 5.040 -5.618 24.105 1.00 79.06 95 THR A N 1
ATOM 710 C CA . THR A 1 95 ? 5.250 -4.739 25.267 1.00 79.06 95 THR A CA 1
ATOM 711 C C . THR A 1 95 ? 6.544 -3.926 25.194 1.00 79.06 95 THR A C 1
ATOM 713 O O . THR A 1 95 ? 6.769 -3.048 26.023 1.00 79.06 95 THR A O 1
ATOM 716 N N . HIS A 1 96 ? 7.409 -4.207 24.218 1.00 75.50 96 HIS A N 1
ATOM 717 C CA . HIS A 1 96 ? 8.667 -3.492 24.024 1.00 75.50 96 HIS A CA 1
ATOM 718 C C . HIS A 1 96 ? 8.442 -2.291 23.111 1.00 75.50 96 HIS A C 1
ATOM 720 O O . HIS A 1 96 ? 8.770 -2.322 21.925 1.00 75.50 96 HIS A O 1
ATOM 726 N N . HIS A 1 97 ? 7.868 -1.240 23.683 1.00 54.00 97 HIS A N 1
ATOM 727 C CA . HIS A 1 97 ? 7.925 0.094 23.096 1.00 54.00 97 HIS A CA 1
ATOM 728 C C . HIS A 1 97 ? 9.342 0.656 23.243 1.00 54.00 97 HIS A C 1
ATOM 730 O O . HIS A 1 97 ? 9.962 0.503 24.299 1.00 54.00 97 HIS A O 1
ATOM 736 N N . ARG A 1 98 ? 9.865 1.284 22.192 1.00 51.84 98 ARG A N 1
ATOM 737 C CA . ARG A 1 98 ? 11.080 2.104 22.238 1.00 51.84 98 ARG A CA 1
ATOM 738 C C . ARG A 1 98 ? 10.814 3.423 21.547 1.00 51.84 98 ARG A C 1
ATOM 740 O O . ARG A 1 98 ? 10.228 3.370 20.444 1.00 51.84 98 ARG A O 1
#

Sequence (98 aa):
MTLRDALDNNACALVVKEDQLKLALSTLGKNPRLVITDSQAFSKVDADTPKDVSMTSFSILMARYKGDLTGFVEGARALKSLKEGDRVLISEGCTHHR

Radius of gyration: 17.39 Å; chains: 1; bounding box: 34×28×48 Å

Foldseek 3Di:
DVCVVCVVVVHDDDDDPLVCLLVVQVPDPDADQEDEAAPVSVVSNVVSHDPNHHYDYPVLVCCVVVHDSVVVVVVVVCVVVDDPPDDDDDDDPDPDDD

pLDDT: mean 95.03, std 7.03, range [51.84, 98.31]